Protein AF-A0A5S9MEJ6-F1 (afdb_monomer)

Secondary structure (DSSP, 8-state):
-------PPPPPPSSS-PPP-HHHHHHHHHTT--EEEEEE-SSEEEEEEE-TTS-EEEEEEEE---------------

Radius of gyration: 25.01 Å; Cα contacts (8 Å, |Δi|>4): 68; chains: 1; bounding box: 47×23×93 Å

Structure (mmCIF, N/CA/C/O backbone):
data_AF-A0A5S9MEJ6-F1
#
_entry.id   AF-A0A5S9MEJ6-F1
#
loop_
_atom_site.group_PDB
_atom_site.id
_atom_site.type_symbol
_atom_site.label_atom_id
_atom_site.label_alt_id
_atom_site.label_comp_id
_atom_site.label_asym_id
_atom_site.label_entity_id
_atom_site.label_seq_id
_atom_site.pdbx_PDB_ins_code
_atom_site.Cartn_x
_atom_site.Cartn_y
_atom_site.Cartn_z
_atom_site.occupancy
_atom_site.B_iso_or_equiv
_atom_site.auth_seq_id
_atom_site.auth_comp_id
_atom_site.auth_asym_id
_at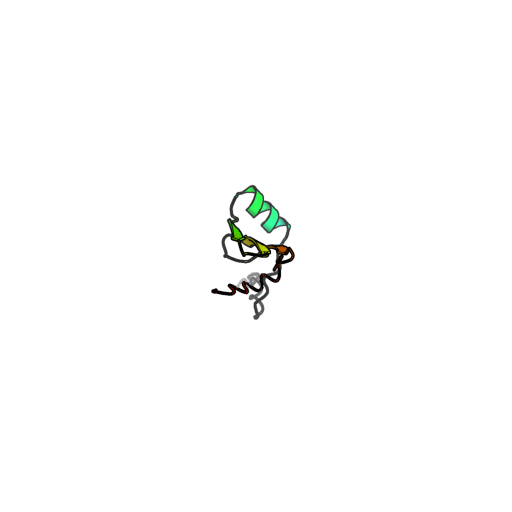om_site.auth_atom_id
_atom_site.pdbx_PDB_model_num
ATOM 1 N N . MET A 1 1 ? -10.121 -9.149 53.968 1.00 39.88 1 MET A N 1
ATOM 2 C CA . MET A 1 1 ? -9.106 -8.751 52.969 1.00 39.88 1 MET A CA 1
ATOM 3 C C . MET A 1 1 ? -9.494 -9.404 51.647 1.00 39.88 1 MET A C 1
ATOM 5 O O . MET A 1 1 ? -9.234 -10.583 51.459 1.00 39.88 1 MET A O 1
ATOM 9 N N . ASN A 1 2 ? -10.278 -8.705 50.820 1.00 36.75 2 ASN A N 1
ATOM 10 C CA . ASN A 1 2 ? -10.860 -9.272 49.601 1.00 36.75 2 ASN A CA 1
ATOM 11 C C . ASN A 1 2 ? -9.833 -9.183 48.463 1.00 36.75 2 ASN A C 1
ATOM 13 O O . ASN A 1 2 ? -9.542 -8.100 47.960 1.00 36.75 2 ASN A O 1
ATOM 17 N N . LEU A 1 3 ? -9.245 -10.325 48.113 1.00 48.47 3 LEU A N 1
ATOM 18 C CA . LEU A 1 3 ? -8.391 -10.491 46.941 1.00 48.47 3 LEU A CA 1
ATOM 19 C C . LEU A 1 3 ? -9.294 -10.712 45.724 1.00 48.47 3 LEU A C 1
ATOM 21 O O . LEU A 1 3 ? -9.348 -11.807 45.161 1.00 48.47 3 LEU A O 1
ATOM 25 N N . GLU A 1 4 ? -10.023 -9.670 45.318 1.00 50.72 4 GLU A N 1
ATOM 26 C CA . GLU A 1 4 ? -10.633 -9.681 43.997 1.00 50.72 4 GLU A CA 1
ATOM 27 C C . GLU A 1 4 ? -9.516 -9.782 42.968 1.00 50.72 4 GLU A C 1
ATOM 29 O O . GLU A 1 4 ? -8.581 -8.977 42.914 1.00 50.72 4 GLU A O 1
ATOM 34 N N . LYS A 1 5 ? -9.612 -10.853 42.186 1.00 55.72 5 LYS A N 1
ATOM 35 C CA . LYS A 1 5 ? -8.727 -11.219 41.094 1.00 55.72 5 LYS A CA 1
ATOM 36 C C . LYS A 1 5 ? -8.672 -10.053 40.114 1.00 55.72 5 LYS A C 1
ATOM 38 O O . LYS A 1 5 ? -9.471 -9.983 39.183 1.00 55.72 5 LYS A O 1
ATOM 43 N N . ARG A 1 6 ? -7.711 -9.144 40.312 1.00 49.41 6 ARG A N 1
ATOM 44 C CA . ARG A 1 6 ? -7.284 -8.188 39.291 1.00 49.41 6 ARG A CA 1
ATOM 45 C C . ARG A 1 6 ? -6.973 -9.032 38.065 1.00 49.41 6 ARG A C 1
ATOM 47 O O . ARG A 1 6 ? -5.987 -9.767 38.065 1.00 49.41 6 ARG A O 1
ATOM 54 N N . LYS A 1 7 ? -7.852 -9.000 37.060 1.00 56.38 7 LYS A N 1
ATOM 55 C CA . LYS A 1 7 ? -7.576 -9.591 35.754 1.00 56.38 7 LYS A CA 1
ATOM 56 C C . LYS A 1 7 ? -6.394 -8.816 35.195 1.00 56.38 7 LYS A C 1
ATOM 58 O O . LYS A 1 7 ? -6.562 -7.754 34.603 1.00 56.38 7 LYS A O 1
ATOM 63 N N . LEU A 1 8 ? -5.195 -9.306 35.489 1.00 48.00 8 LEU A N 1
ATOM 64 C CA . LEU A 1 8 ? -3.967 -8.813 34.904 1.00 48.00 8 LEU A CA 1
ATOM 65 C C . LEU A 1 8 ? -4.180 -8.885 33.393 1.00 48.00 8 LEU A C 1
ATOM 67 O O . LEU A 1 8 ? -4.433 -9.965 32.855 1.00 48.00 8 LEU A O 1
ATOM 71 N N . 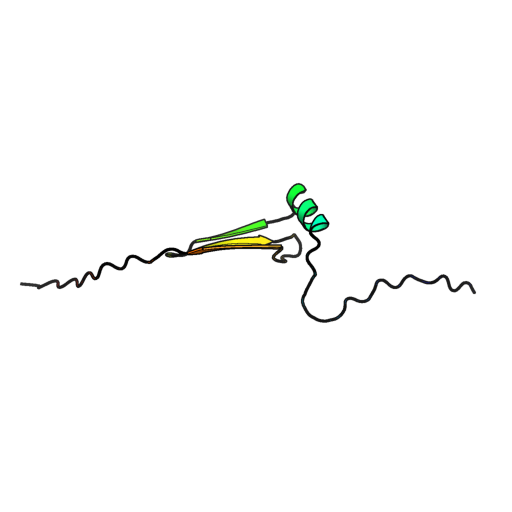LYS A 1 9 ? -4.157 -7.726 32.722 1.00 56.22 9 LYS A N 1
ATOM 72 C CA . LYS A 1 9 ? -4.032 -7.694 31.265 1.00 56.22 9 LYS A CA 1
ATOM 73 C C . LYS A 1 9 ? -2.809 -8.556 30.938 1.00 56.22 9 LYS A C 1
ATOM 75 O O . LYS A 1 9 ? -1.783 -8.361 31.598 1.00 56.22 9 LYS A O 1
ATOM 80 N N . PRO A 1 10 ? -2.906 -9.532 30.019 1.00 47.16 10 PRO A N 1
ATOM 81 C CA . PRO A 1 10 ? -1.750 -10.345 29.687 1.00 47.16 10 PRO A CA 1
ATOM 82 C C . PRO A 1 10 ? -0.624 -9.398 29.271 1.00 47.16 10 PRO A C 1
ATOM 84 O O . PRO A 1 10 ? -0.816 -8.569 28.380 1.00 47.16 10 PRO A O 1
ATOM 87 N N . LEU A 1 11 ? 0.511 -9.472 29.975 1.00 50.94 11 LEU A N 1
ATOM 88 C CA . LEU A 1 11 ? 1.712 -8.753 29.572 1.00 50.94 11 LEU A CA 1
ATOM 89 C C . LEU A 1 11 ? 2.005 -9.145 28.123 1.00 50.94 11 LEU A C 1
ATOM 91 O O . LEU A 1 11 ? 2.042 -10.337 27.800 1.00 50.94 11 LEU A O 1
ATOM 95 N N . SER A 1 12 ? 2.163 -8.127 27.275 1.00 54.47 12 SER A N 1
ATOM 96 C CA . SER A 1 12 ? 2.579 -8.277 25.885 1.00 54.47 12 SER A CA 1
ATOM 97 C C . SER A 1 12 ? 3.807 -9.181 25.851 1.00 54.47 12 SER A C 1
ATOM 99 O O . SER A 1 12 ? 4.826 -8.875 26.474 1.00 54.47 12 SER A O 1
ATOM 101 N N . LYS A 1 13 ? 3.682 -10.341 25.202 1.00 53.22 13 LYS A N 1
ATOM 102 C CA . LYS A 1 13 ? 4.816 -11.242 25.029 1.00 53.22 13 LYS A CA 1
ATOM 103 C C . LYS A 1 13 ? 5.784 -10.574 24.056 1.00 53.22 13 LYS A C 1
ATOM 105 O O . LYS A 1 13 ? 5.401 -10.212 22.951 1.00 53.22 13 LYS A O 1
ATOM 110 N N . ASN A 1 14 ? 7.014 -10.401 24.525 1.00 42.53 14 ASN A N 1
ATOM 111 C CA . ASN A 1 14 ? 8.167 -9.871 23.806 1.00 42.53 14 ASN A CA 1
ATOM 112 C C . ASN A 1 14 ? 8.258 -10.357 22.346 1.00 42.53 14 ASN A C 1
ATOM 114 O O . ASN A 1 14 ? 8.134 -11.555 22.098 1.00 42.53 14 ASN A O 1
ATOM 118 N N . GLY A 1 15 ? 8.583 -9.434 21.429 1.00 41.72 15 GLY A N 1
ATOM 119 C CA . GLY A 1 15 ? 9.060 -9.738 20.074 1.00 41.72 15 GLY A CA 1
ATOM 120 C C . GLY A 1 15 ? 8.118 -9.352 18.930 1.00 41.72 15 GLY A C 1
ATOM 121 O O . GLY A 1 15 ? 7.537 -10.225 18.304 1.00 41.72 15 GLY A O 1
ATOM 122 N N . GLY A 1 16 ? 8.014 -8.053 18.633 1.00 52.44 16 GLY A N 1
ATOM 123 C CA . GLY A 1 16 ? 7.890 -7.506 17.269 1.00 52.44 16 GLY A CA 1
ATOM 124 C C . GLY A 1 16 ? 6.637 -7.749 16.413 1.00 52.44 16 GLY A C 1
ATOM 125 O O . GLY A 1 16 ? 6.404 -6.950 15.516 1.00 52.44 16 GLY A O 1
ATOM 126 N N . GLU A 1 17 ? 5.813 -8.767 16.651 1.00 58.69 17 GLU A N 1
ATOM 127 C CA . GLU A 1 17 ? 4.679 -9.074 15.765 1.00 58.69 17 GLU A CA 1
ATOM 128 C C . GLU A 1 17 ? 3.333 -8.797 16.436 1.00 58.69 17 GLU A C 1
ATOM 130 O O . GLU A 1 17 ? 2.773 -9.612 17.177 1.00 58.69 17 GLU A O 1
ATOM 135 N N . ARG A 1 18 ? 2.768 -7.624 16.131 1.00 70.50 18 ARG A N 1
ATOM 136 C CA . ARG A 1 18 ? 1.346 -7.363 16.358 1.00 70.50 18 ARG A CA 1
ATOM 137 C C . ARG A 1 18 ? 0.547 -8.257 15.412 1.00 70.50 18 ARG A C 1
ATOM 139 O O . ARG A 1 18 ? 0.667 -8.155 14.195 1.00 70.50 18 ARG A O 1
ATOM 146 N N . ARG A 1 19 ? -0.317 -9.112 15.963 1.00 73.19 19 ARG A N 1
ATOM 147 C CA . ARG A 1 19 ? -1.330 -9.802 15.156 1.00 73.19 19 ARG A CA 1
ATOM 148 C C . ARG A 1 19 ? -2.323 -8.769 14.635 1.00 73.19 19 ARG A C 1
ATOM 150 O O . ARG A 1 19 ? -2.944 -8.067 15.431 1.00 73.19 19 ARG A O 1
ATOM 157 N N . VAL A 1 20 ? -2.464 -8.688 13.316 1.00 75.44 20 VAL A N 1
ATOM 158 C CA . VAL A 1 20 ? -3.477 -7.846 12.676 1.00 75.44 20 VAL A CA 1
ATOM 159 C C . VAL A 1 20 ? -4.854 -8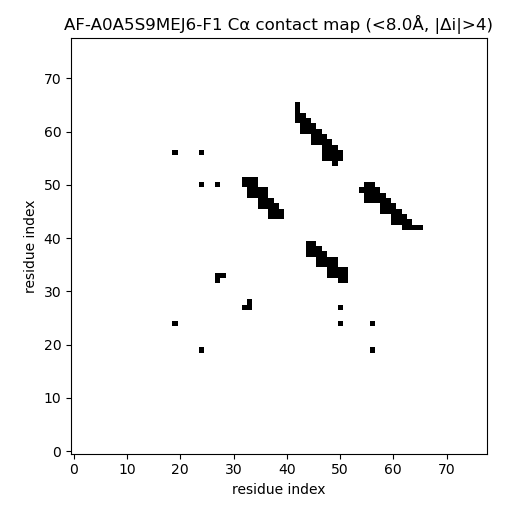.424 13.001 1.00 75.44 20 VAL A C 1
ATOM 161 O O . VAL A 1 20 ? -5.154 -9.565 12.652 1.00 75.44 20 VAL A O 1
ATOM 164 N N . ASP A 1 21 ? -5.687 -7.652 13.696 1.00 87.62 21 ASP A N 1
ATOM 165 C CA . ASP A 1 21 ? -7.092 -7.992 13.907 1.00 87.62 21 ASP A CA 1
ATOM 166 C C . ASP A 1 21 ? -7.918 -7.391 12.768 1.00 87.62 21 ASP A C 1
ATOM 168 O O . ASP A 1 21 ? -8.100 -6.177 12.686 1.00 87.62 21 ASP A O 1
ATOM 172 N N . HIS A 1 22 ? -8.451 -8.247 11.897 1.00 87.88 22 HIS A N 1
ATOM 173 C CA . HIS A 1 22 ? -9.214 -7.813 10.729 1.00 87.88 22 HIS A CA 1
ATOM 174 C C . HIS A 1 22 ? -10.459 -6.977 11.067 1.00 87.88 22 HIS A C 1
ATOM 176 O O . HIS A 1 22 ? -10.861 -6.151 10.246 1.00 87.88 22 HIS A O 1
ATOM 182 N N . LYS A 1 23 ? -11.080 -7.156 12.244 1.00 92.62 23 LYS A N 1
ATOM 183 C CA . LYS A 1 23 ? -12.228 -6.331 12.652 1.00 92.62 23 LYS A CA 1
ATOM 184 C C . LYS A 1 23 ? -11.785 -4.918 13.001 1.00 92.62 23 LYS A C 1
ATOM 186 O O . LYS A 1 23 ? -12.432 -3.968 12.564 1.00 92.62 23 LYS A O 1
ATOM 191 N N . GLU A 1 24 ? -10.691 -4.785 13.746 1.00 90.44 24 GLU A N 1
ATOM 192 C CA . GLU A 1 24 ? -10.150 -3.471 14.101 1.00 90.44 24 GLU A CA 1
ATOM 193 C C . GLU A 1 24 ? -9.595 -2.757 12.865 1.00 90.44 24 GLU A C 1
ATOM 195 O O . GLU A 1 24 ? -9.896 -1.588 12.646 1.00 90.44 24 GLU A O 1
ATOM 200 N N . THR A 1 25 ? -8.901 -3.477 11.979 1.00 92.50 25 THR A N 1
ATOM 201 C CA . THR A 1 25 ? -8.451 -2.937 10.689 1.00 92.50 25 THR A CA 1
ATOM 202 C C . THR A 1 25 ? -9.625 -2.436 9.845 1.00 92.50 25 THR A C 1
ATOM 204 O O . THR A 1 25 ? -9.602 -1.306 9.365 1.00 92.50 25 THR A O 1
ATOM 207 N N . ALA A 1 26 ? -10.694 -3.228 9.694 1.00 93.94 26 ALA A N 1
ATOM 208 C CA . ALA A 1 26 ? -11.872 -2.812 8.931 1.00 93.94 26 ALA A CA 1
ATOM 209 C C . ALA A 1 26 ? -12.563 -1.578 9.535 1.00 93.94 26 ALA A C 1
ATOM 211 O O . ALA A 1 26 ? -13.104 -0.751 8.799 1.00 93.94 26 ALA A O 1
ATOM 212 N N . LYS A 1 27 ? -12.551 -1.450 10.864 1.00 94.56 27 LYS A N 1
ATOM 213 C CA . LYS A 1 27 ? -13.058 -0.273 11.569 1.00 94.56 27 LYS A CA 1
ATOM 214 C C . LYS A 1 27 ? -12.179 0.952 11.296 1.00 94.56 27 LYS A C 1
ATOM 216 O O . LYS A 1 27 ? -12.715 1.975 10.884 1.00 94.56 27 LYS A O 1
ATOM 221 N N . ALA A 1 28 ? -10.857 0.827 11.426 1.00 93.00 28 ALA A N 1
ATOM 222 C CA . ALA A 1 28 ? -9.911 1.904 11.138 1.00 93.00 28 ALA A CA 1
ATOM 223 C C . ALA A 1 28 ? -10.034 2.422 9.694 1.00 93.00 28 ALA A C 1
ATOM 225 O O . ALA A 1 28 ? -10.073 3.634 9.491 1.00 93.00 28 ALA A O 1
ATOM 226 N N . LEU A 1 29 ? -10.194 1.530 8.703 1.00 94.31 29 LEU A N 1
ATOM 227 C CA . LEU A 1 29 ? -10.458 1.925 7.310 1.00 94.31 29 LEU A CA 1
ATOM 228 C C . LEU A 1 29 ? -11.757 2.734 7.178 1.00 94.31 29 LEU A C 1
ATOM 230 O O . LEU A 1 29 ? -11.768 3.780 6.536 1.00 94.31 29 LEU A O 1
ATOM 234 N N . LYS A 1 30 ? -12.859 2.257 7.775 1.00 96.25 30 LYS A N 1
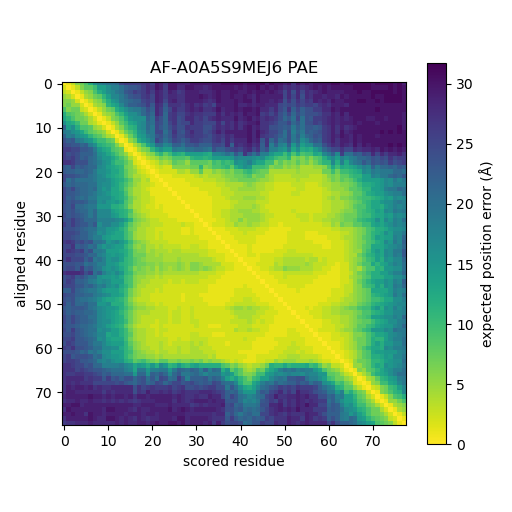ATOM 235 C CA . LYS A 1 30 ? -14.167 2.935 7.700 1.00 96.25 30 LYS A CA 1
ATOM 236 C C . LYS A 1 30 ? -14.167 4.293 8.395 1.00 96.25 30 LYS A C 1
ATOM 238 O O . LYS A 1 30 ? -14.878 5.193 7.966 1.00 96.25 30 LYS A O 1
ATOM 243 N N . GLU A 1 31 ? -13.390 4.424 9.463 1.00 96.44 31 GLU A N 1
ATOM 244 C CA . GLU A 1 31 ? -13.254 5.655 10.244 1.00 96.44 31 GLU A CA 1
ATOM 245 C C . GLU A 1 31 ? -12.207 6.617 9.659 1.00 96.44 31 GLU A C 1
ATOM 247 O O . GLU A 1 31 ? -12.034 7.713 10.184 1.00 96.44 31 GLU A O 1
ATOM 252 N N . GLY A 1 32 ? -11.508 6.235 8.582 1.00 95.69 32 GLY A N 1
ATOM 253 C CA . GLY A 1 32 ? -10.472 7.062 7.959 1.00 95.69 32 GLY A CA 1
ATOM 254 C C . GLY A 1 32 ? -9.193 7.197 8.792 1.00 95.69 32 GLY A C 1
ATOM 255 O O . GLY A 1 32 ? -8.399 8.099 8.547 1.00 95.69 32 GLY A O 1
ATOM 256 N N . ARG A 1 33 ? -8.963 6.299 9.759 1.00 96.25 33 ARG A N 1
ATOM 257 C CA . ARG A 1 33 ? -7.782 6.278 10.648 1.00 96.25 33 ARG A CA 1
ATOM 258 C C . ARG A 1 33 ? -6.588 5.538 10.034 1.00 96.25 33 ARG A C 1
ATOM 260 O O . ARG A 1 33 ? -5.767 4.955 10.734 1.00 96.25 33 ARG A O 1
ATOM 267 N N . THR A 1 34 ? -6.512 5.518 8.709 1.00 96.69 34 THR A N 1
ATOM 268 C CA . THR A 1 34 ? -5.463 4.833 7.948 1.00 96.69 34 THR A CA 1
ATOM 269 C C . THR A 1 34 ? -4.865 5.765 6.916 1.00 96.69 34 THR A C 1
ATOM 271 O O . THR A 1 34 ? -5.578 6.590 6.349 1.00 96.69 34 THR A O 1
ATOM 274 N N . SER A 1 35 ? -3.584 5.580 6.608 1.00 97.50 35 SER A N 1
ATOM 275 C CA . SER A 1 35 ? -2.894 6.333 5.557 1.00 97.50 35 SER A CA 1
ATOM 276 C C . SER A 1 35 ? -2.368 5.398 4.472 1.00 97.50 35 SER A C 1
ATOM 278 O O . SER A 1 35 ? -1.827 4.336 4.776 1.00 97.50 35 SER A O 1
ATOM 280 N N . LEU A 1 36 ? -2.515 5.793 3.204 1.00 97.44 36 LEU A N 1
ATOM 281 C CA . LEU A 1 36 ? -1.980 5.068 2.049 1.00 97.44 36 LEU A CA 1
ATOM 282 C C . LEU A 1 36 ? -0.733 5.783 1.519 1.00 97.44 36 LEU A C 1
ATOM 284 O O . LEU A 1 36 ? -0.823 6.903 1.021 1.00 97.44 36 LEU A O 1
ATOM 288 N N . GLY A 1 37 ? 0.418 5.122 1.598 1.00 97.25 37 GLY A N 1
ATOM 289 C CA . GLY A 1 37 ? 1.643 5.546 0.927 1.00 97.25 37 GLY A CA 1
ATOM 290 C C . GLY A 1 37 ? 1.758 4.902 -0.451 1.00 97.25 37 GLY A C 1
ATOM 291 O O . GLY A 1 37 ? 1.528 3.700 -0.584 1.00 97.25 37 GLY A O 1
ATOM 292 N N . ILE A 1 38 ? 2.133 5.686 -1.466 1.00 97.69 38 ILE A N 1
ATOM 293 C CA . ILE A 1 38 ? 2.423 5.201 -2.823 1.00 97.69 38 ILE A CA 1
ATOM 294 C C . ILE A 1 38 ? 3.813 5.693 -3.238 1.00 97.69 38 ILE A C 1
ATOM 296 O O . ILE A 1 38 ? 4.104 6.883 -3.142 1.00 97.69 38 ILE A O 1
ATOM 300 N N . GLU A 1 39 ? 4.660 4.779 -3.709 1.00 97.81 39 GLU A N 1
ATOM 301 C CA . GLU A 1 39 ? 5.999 5.067 -4.233 1.00 97.81 39 GLU A CA 1
ATOM 302 C C . GLU A 1 39 ? 6.037 4.765 -5.738 1.00 97.81 39 GLU A C 1
ATOM 304 O O . GLU A 1 39 ? 5.713 3.651 -6.164 1.00 97.81 39 GLU A O 1
ATOM 309 N N . PHE A 1 40 ? 6.463 5.751 -6.535 1.00 95.94 40 PHE A N 1
ATOM 310 C CA . PHE A 1 40 ? 6.650 5.625 -7.981 1.00 95.94 40 PHE A CA 1
ATOM 311 C C . PHE A 1 40 ? 8.134 5.450 -8.317 1.00 95.94 40 PHE A C 1
ATOM 313 O O . PHE A 1 40 ? 8.916 6.397 -8.248 1.00 95.94 40 PHE A O 1
ATOM 320 N N . GLY A 1 41 ? 8.517 4.238 -8.708 1.00 93.81 41 GLY A N 1
ATOM 321 C CA . GLY A 1 41 ? 9.808 3.941 -9.320 1.00 93.81 41 GLY A CA 1
ATOM 322 C C . GLY A 1 41 ? 9.724 3.930 -10.849 1.00 93.81 41 GLY A C 1
ATOM 323 O O . GLY A 1 41 ? 8.647 3.914 -11.438 1.00 93.81 41 GLY A O 1
ATOM 324 N N . SER A 1 42 ? 10.877 3.871 -11.515 1.00 94.00 42 SER A N 1
ATOM 325 C CA . SER A 1 42 ? 10.960 3.816 -12.986 1.00 94.00 42 SER A CA 1
ATOM 326 C C . SER A 1 42 ? 10.423 2.518 -13.608 1.00 94.00 42 SER A C 1
ATOM 328 O O . SER A 1 42 ? 10.162 2.474 -14.807 1.00 94.00 42 SER A O 1
ATOM 330 N N . THR A 1 43 ? 10.293 1.461 -12.805 1.00 94.94 43 THR A N 1
ATOM 331 C CA . THR A 1 43 ? 9.918 0.092 -13.222 1.00 94.94 43 THR A CA 1
ATOM 332 C C . THR A 1 43 ? 8.940 -0.575 -12.258 1.00 94.94 43 THR A C 1
ATOM 334 O O . THR A 1 43 ? 8.622 -1.755 -12.397 1.00 94.94 43 THR A O 1
ATOM 337 N N . ARG A 1 44 ? 8.494 0.156 -11.232 1.00 95.31 44 ARG A N 1
ATOM 338 C CA . ARG A 1 44 ? 7.667 -0.393 -10.165 1.00 95.31 44 ARG A CA 1
ATOM 339 C C . ARG A 1 44 ? 6.821 0.674 -9.506 1.00 95.31 44 ARG A C 1
ATOM 341 O O . ARG A 1 44 ? 7.313 1.758 -9.211 1.00 95.31 44 ARG A O 1
ATOM 348 N N . ILE A 1 45 ? 5.596 0.306 -9.163 1.00 97.50 45 ILE A N 1
ATOM 349 C CA . ILE A 1 45 ? 4.758 1.038 -8.216 1.00 97.50 45 ILE A CA 1
ATOM 350 C C . ILE A 1 45 ? 4.596 0.186 -6.961 1.00 97.50 45 ILE A C 1
ATOM 352 O O . ILE A 1 45 ? 4.345 -1.016 -7.051 1.00 97.50 45 ILE A O 1
ATOM 356 N N . LYS A 1 46 ? 4.739 0.805 -5.788 1.00 97.94 46 LYS A N 1
ATOM 357 C CA . LYS A 1 46 ? 4.450 0.185 -4.488 1.00 97.94 46 LYS A CA 1
ATOM 358 C C . LYS A 1 46 ? 3.363 0.966 -3.768 1.00 97.94 46 LYS A C 1
ATOM 360 O O . LYS A 1 46 ? 3.355 2.191 -3.826 1.00 97.94 46 LYS A O 1
ATOM 365 N N . ALA A 1 47 ? 2.495 0.257 -3.059 1.00 98.19 47 ALA A N 1
ATOM 366 C CA . ALA A 1 47 ? 1.467 0.821 -2.199 1.00 98.19 47 ALA A CA 1
ATOM 367 C C . ALA A 1 47 ? 1.500 0.138 -0.826 1.00 98.19 47 ALA A C 1
ATOM 369 O O . ALA A 1 47 ? 1.555 -1.091 -0.740 1.00 98.19 47 ALA A O 1
ATOM 370 N N . ILE A 1 48 ? 1.467 0.928 0.245 1.00 97.62 48 ILE A N 1
ATOM 371 C CA . ILE A 1 48 ? 1.464 0.445 1.631 1.00 97.62 48 ILE A CA 1
ATOM 372 C C . ILE A 1 48 ? 0.363 1.180 2.388 1.00 97.62 48 ILE A C 1
ATOM 374 O O . ILE A 1 48 ? 0.337 2.408 2.418 1.00 97.62 48 ILE A O 1
ATOM 378 N N . LEU A 1 49 ? -0.537 0.423 3.006 1.00 97.25 49 LEU A N 1
ATOM 379 C CA . LEU A 1 49 ? -1.573 0.942 3.887 1.00 97.25 49 LEU A CA 1
ATOM 380 C C . LEU A 1 49 ? -1.124 0.764 5.339 1.00 97.25 49 LEU A C 1
ATOM 382 O O . LEU A 1 49 ? -0.783 -0.353 5.738 1.00 97.25 49 LEU A O 1
ATOM 386 N N . ILE A 1 50 ? -1.144 1.845 6.115 1.00 95.56 50 ILE A N 1
ATOM 387 C CA . ILE A 1 50 ? -0.772 1.857 7.536 1.00 95.56 50 ILE A CA 1
ATOM 388 C C . ILE A 1 50 ? -1.936 2.299 8.423 1.00 95.56 50 ILE A C 1
ATOM 390 O O . ILE A 1 50 ? -2.819 3.038 7.978 1.00 95.56 50 ILE A O 1
ATOM 394 N N . ASP A 1 51 ? -1.920 1.854 9.676 1.00 93.12 51 ASP A N 1
ATOM 395 C CA . ASP 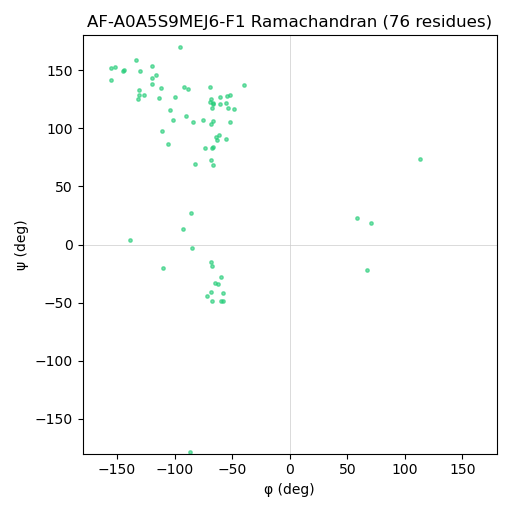A 1 51 ? -2.793 2.357 10.738 1.00 93.12 51 ASP A CA 1
ATOM 396 C C . ASP A 1 51 ? -2.207 3.597 11.448 1.00 93.12 51 ASP A C 1
ATOM 398 O O . ASP A 1 51 ? -1.142 4.110 11.094 1.00 93.12 51 ASP A O 1
ATOM 402 N N . GLU A 1 52 ? -2.931 4.100 12.448 1.00 92.12 52 GLU A N 1
ATOM 403 C CA . GLU A 1 52 ? -2.547 5.259 13.267 1.00 92.12 52 GLU A CA 1
ATOM 404 C C . GLU A 1 52 ? -1.332 5.004 14.177 1.00 92.12 52 GLU A C 1
ATOM 406 O O . GLU A 1 52 ? -0.706 5.949 14.654 1.00 92.12 52 GLU A O 1
ATOM 411 N N . GLU A 1 53 ? -0.953 3.738 14.371 1.00 91.31 53 GLU A N 1
ATOM 412 C CA . GLU A 1 53 ? 0.274 3.331 15.057 1.00 91.31 53 GLU A CA 1
ATOM 413 C C . GLU A 1 53 ? 1.449 3.118 14.087 1.00 91.31 53 GLU A C 1
ATOM 415 O O . GLU A 1 53 ? 2.480 2.539 14.454 1.00 91.31 53 GLU A O 1
ATOM 420 N N . PHE A 1 54 ? 1.306 3.582 12.842 1.00 91.69 54 PHE A N 1
ATOM 421 C CA . PHE A 1 54 ? 2.283 3.437 11.764 1.00 91.69 54 PHE A CA 1
ATOM 422 C C . PHE A 1 54 ? 2.625 1.977 11.438 1.00 91.69 54 PHE A C 1
ATOM 424 O O . PHE A 1 54 ? 3.693 1.695 10.889 1.00 91.69 54 PHE A O 1
ATOM 431 N N . GLN A 1 55 ? 1.740 1.033 11.768 1.00 91.81 55 GLN A N 1
ATOM 432 C CA . GLN A 1 55 ? 1.933 -0.373 11.438 1.00 91.81 55 GLN A CA 1
ATOM 433 C C . GLN A 1 55 ? 1.366 -0.669 10.046 1.00 91.81 55 GLN A C 1
ATOM 435 O O . GLN A 1 55 ? 0.243 -0.260 9.740 1.00 91.81 55 GLN A O 1
ATOM 440 N N . PRO A 1 56 ? 2.102 -1.394 9.187 1.00 93.31 56 PRO A N 1
ATOM 441 C CA . PRO A 1 56 ? 1.583 -1.814 7.895 1.00 93.31 56 PRO A CA 1
ATOM 442 C C . PRO A 1 56 ? 0.475 -2.859 8.084 1.00 93.31 56 PRO A C 1
ATOM 444 O O . PRO A 1 56 ? 0.681 -3.898 8.710 1.00 93.31 56 PRO A O 1
ATOM 447 N N . ILE A 1 57 ? -0.696 -2.594 7.508 1.00 94.19 57 ILE A N 1
ATOM 448 C CA . ILE A 1 57 ? -1.880 -3.470 7.570 1.00 94.19 57 ILE A CA 1
ATOM 449 C C . ILE A 1 57 ? -2.207 -4.121 6.220 1.00 94.19 57 ILE A C 1
ATOM 451 O O . ILE A 1 57 ? -2.882 -5.149 6.181 1.00 94.19 57 ILE A O 1
ATOM 455 N N . ALA A 1 58 ? -1.709 -3.556 5.116 1.00 94.06 58 ALA A N 1
ATOM 456 C CA . ALA A 1 58 ? -1.716 -4.168 3.791 1.00 94.06 58 ALA A CA 1
ATOM 457 C C . ALA A 1 58 ? -0.591 -3.582 2.924 1.00 94.06 58 ALA A C 1
ATOM 459 O O . ALA A 1 58 ? -0.201 -2.427 3.093 1.00 94.06 58 ALA A O 1
ATOM 460 N N . GLN A 1 59 ? -0.094 -4.363 1.968 1.00 96.69 59 GLN A N 1
ATOM 461 C CA . GLN A 1 59 ? 0.912 -3.918 1.005 1.00 96.69 59 GLN A CA 1
ATOM 462 C C . GLN A 1 59 ? 0.669 -4.548 -0.367 1.00 96.69 59 GLN A C 1
ATOM 464 O O . GLN A 1 59 ? 0.165 -5.667 -0.461 1.00 96.69 59 GLN A O 1
ATOM 469 N N . GLY A 1 60 ? 1.056 -3.841 -1.424 1.00 97.00 60 GLY A N 1
ATOM 470 C CA . GLY A 1 60 ? 0.993 -4.317 -2.800 1.00 97.00 60 GLY A CA 1
ATOM 471 C C . GLY A 1 60 ? 2.070 -3.666 -3.659 1.00 97.00 60 GLY A C 1
ATOM 472 O O . GLY A 1 60 ? 2.521 -2.554 -3.380 1.00 97.00 60 GLY A O 1
ATOM 473 N N . ALA A 1 61 ? 2.500 -4.362 -4.704 1.00 97.06 61 ALA A N 1
ATOM 474 C CA . ALA A 1 61 ? 3.451 -3.839 -5.672 1.00 97.06 61 ALA A CA 1
ATOM 475 C C . ALA A 1 61 ? 3.121 -4.357 -7.072 1.00 97.06 61 ALA 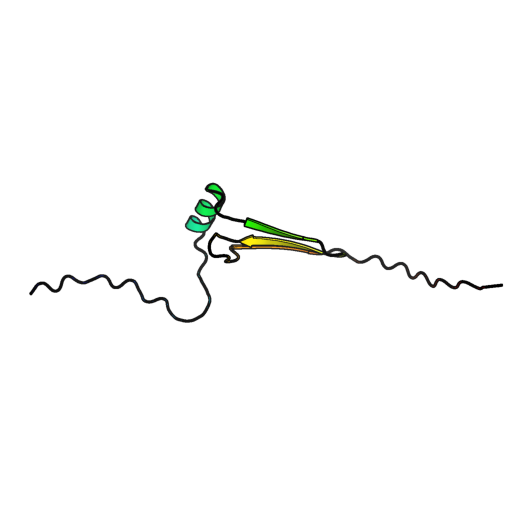A C 1
ATOM 477 O O . ALA A 1 61 ? 2.617 -5.470 -7.221 1.00 97.06 61 ALA A O 1
ATOM 478 N N . TYR A 1 62 ? 3.427 -3.548 -8.079 1.00 96.00 62 TYR A N 1
ATOM 479 C CA . TYR A 1 62 ? 3.343 -3.917 -9.485 1.00 96.00 62 TYR A CA 1
ATOM 480 C C . TYR A 1 62 ? 4.643 -3.527 -10.184 1.00 96.00 62 TYR A C 1
ATOM 482 O O . TYR A 1 62 ? 5.086 -2.385 -10.058 1.00 96.00 62 TYR A O 1
ATOM 490 N N . GLU A 1 63 ? 5.242 -4.469 -10.905 1.00 95.12 63 GLU A N 1
ATOM 491 C CA . GLU A 1 63 ? 6.507 -4.303 -11.625 1.00 95.12 63 GLU A CA 1
ATOM 492 C C . GLU A 1 63 ? 6.269 -4.449 -13.134 1.00 95.12 63 GLU A C 1
ATOM 494 O O . GLU A 1 63 ? 5.408 -5.219 -13.558 1.00 95.12 63 GLU A O 1
ATOM 499 N N . TRP A 1 64 ? 7.024 -3.707 -13.945 1.00 92.38 64 TRP A N 1
ATOM 500 C CA . TRP A 1 64 ? 7.041 -3.852 -15.403 1.00 92.38 64 TRP A CA 1
ATOM 501 C C . TRP A 1 64 ? 8.471 -3.866 -15.936 1.00 92.38 64 TRP A C 1
ATOM 503 O O . TRP A 1 64 ? 9.412 -3.380 -15.305 1.00 92.38 64 TRP A O 1
ATOM 513 N N . GLU A 1 65 ? 8.630 -4.425 -17.131 1.00 83.50 65 GLU A N 1
ATOM 514 C CA . GLU A 1 65 ? 9.931 -4.552 -17.771 1.00 83.50 65 GLU A CA 1
ATOM 515 C C . GLU A 1 65 ? 10.482 -3.188 -18.198 1.00 83.50 65 GLU A C 1
ATOM 517 O O . GLU A 1 65 ? 9.798 -2.358 -18.805 1.00 83.50 65 GLU A O 1
ATOM 522 N N . LYS A 1 66 ? 11.768 -2.964 -17.916 1.00 76.44 66 LYS A N 1
ATOM 523 C CA . LYS A 1 66 ? 12.502 -1.834 -18.475 1.00 76.44 66 LYS A CA 1
ATOM 524 C C . LYS A 1 66 ? 12.823 -2.143 -19.932 1.00 76.44 66 LYS A C 1
ATOM 526 O O . LYS A 1 66 ? 13.736 -2.917 -20.210 1.00 76.44 66 LYS A O 1
ATOM 531 N N . PHE A 1 67 ? 12.140 -1.483 -20.860 1.00 70.56 67 PHE A N 1
ATOM 532 C CA . PHE A 1 67 ? 12.585 -1.471 -22.247 1.00 70.56 67 PHE A CA 1
ATOM 533 C C . PHE A 1 67 ? 13.888 -0.666 -22.332 1.00 70.56 67 PHE A C 1
ATOM 535 O O . PHE A 1 67 ? 13.884 0.561 -22.236 1.00 70.56 67 PHE A O 1
ATOM 542 N N . SER A 1 68 ? 15.016 -1.362 -22.459 1.00 62.94 68 SER A N 1
ATOM 543 C CA . SER A 1 68 ? 16.303 -0.754 -22.787 1.00 62.94 68 SER A CA 1
ATOM 544 C C . SER A 1 68 ? 16.612 -1.110 -24.243 1.00 62.94 68 SER A C 1
ATOM 546 O O . SER A 1 68 ? 17.239 -2.138 -24.496 1.00 62.94 68 SER A O 1
ATOM 548 N N . PRO A 1 69 ? 16.135 -0.321 -25.223 1.00 56.88 69 PRO A N 1
ATOM 549 C CA . PRO A 1 69 ? 16.590 -0.474 -26.593 1.00 56.88 69 PRO A CA 1
ATOM 550 C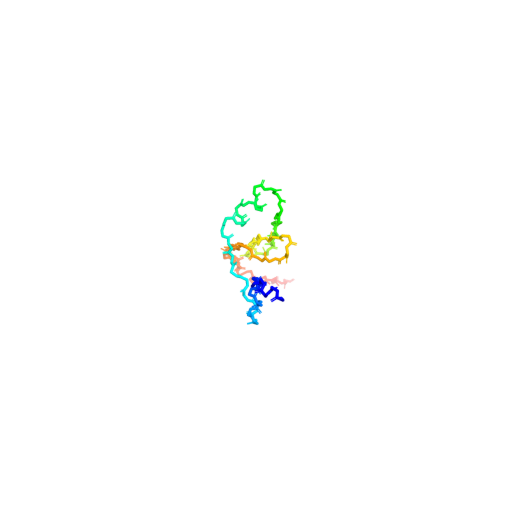 C . PRO A 1 69 ? 18.096 -0.231 -26.582 1.00 56.88 69 PRO A C 1
ATOM 552 O O . PRO A 1 69 ? 18.561 0.765 -26.022 1.00 56.88 69 PRO A O 1
ATOM 555 N N . GLY A 1 70 ? 18.852 -1.178 -27.134 1.00 56.31 70 GLY A N 1
ATOM 556 C CA . GLY A 1 70 ? 20.299 -1.094 -27.289 1.00 56.31 70 GLY A CA 1
ATOM 557 C C . GLY A 1 70 ? 20.679 0.001 -28.278 1.00 56.31 70 GLY A C 1
ATOM 558 O O . GLY A 1 70 ? 21.159 -0.293 -29.368 1.00 56.31 70 GLY A O 1
ATOM 559 N N . TRP A 1 71 ? 20.462 1.264 -27.907 1.00 55.62 71 TRP A N 1
ATOM 560 C CA . TRP A 1 71 ? 21.080 2.404 -28.560 1.00 55.62 71 TRP A CA 1
ATOM 561 C C . TRP A 1 71 ? 22.579 2.327 -28.270 1.00 55.62 71 TRP A C 1
ATOM 563 O O . TRP A 1 71 ? 23.091 2.968 -27.355 1.00 55.62 71 TRP A O 1
ATOM 573 N N . ASN A 1 72 ? 23.292 1.537 -29.069 1.00 58.41 72 ASN A N 1
ATOM 574 C CA . ASN A 1 72 ? 24.635 1.926 -29.448 1.00 58.41 72 ASN A CA 1
ATOM 575 C C . ASN A 1 72 ? 24.461 3.241 -30.209 1.00 58.41 72 ASN A C 1
ATOM 577 O O . ASN A 1 72 ? 24.122 3.250 -31.390 1.00 58.41 72 ASN A O 1
ATOM 581 N N . MET A 1 73 ? 24.599 4.363 -29.504 1.00 57.12 73 MET A N 1
ATOM 582 C CA . MET A 1 73 ? 24.897 5.641 -30.136 1.00 57.12 73 MET A CA 1
ATOM 583 C C . MET A 1 73 ? 26.328 5.531 -30.669 1.00 57.12 73 MET A C 1
ATOM 585 O O . MET A 1 73 ? 27.249 6.106 -30.096 1.00 57.12 73 MET A O 1
ATOM 589 N N . ASP A 1 74 ? 26.519 4.762 -31.744 1.00 58.56 74 ASP A N 1
ATOM 590 C CA . ASP A 1 74 ? 27.656 4.964 -32.635 1.00 58.56 74 ASP A CA 1
ATOM 591 C C . ASP A 1 74 ? 27.402 6.305 -33.316 1.00 58.56 74 ASP A C 1
ATOM 593 O O . ASP A 1 74 ? 26.838 6.408 -34.405 1.00 58.56 74 ASP A O 1
ATOM 597 N N . VAL A 1 75 ? 27.772 7.376 -32.620 1.00 63.56 75 VAL A N 1
ATOM 598 C CA . VAL A 1 75 ? 27.999 8.656 -33.267 1.00 63.56 75 VAL A CA 1
ATOM 599 C C . VAL A 1 75 ? 29.321 8.479 -34.004 1.00 63.56 75 VAL A C 1
ATOM 601 O O . VAL A 1 75 ? 30.389 8.784 -33.479 1.00 63.56 75 VAL A O 1
ATOM 604 N N . GLN A 1 76 ? 29.261 7.900 -35.204 1.00 57.75 76 GLN A N 1
ATOM 605 C CA . GLN A 1 76 ? 30.356 8.004 -36.158 1.00 57.75 76 GLN A CA 1
ATOM 606 C C . GLN A 1 76 ? 30.461 9.484 -36.523 1.00 57.75 76 GLN A C 1
ATOM 608 O 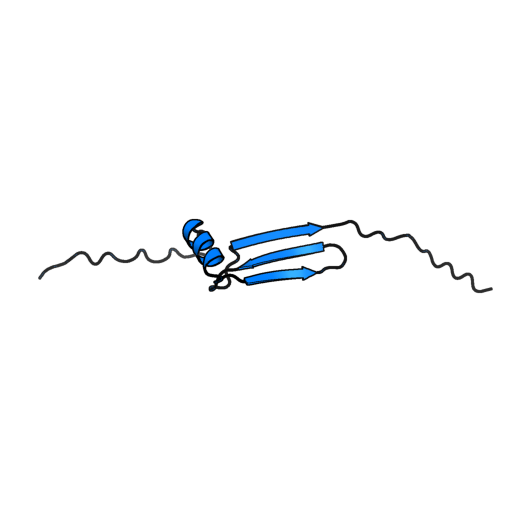O . GLN A 1 76 ? 29.730 10.001 -37.366 1.00 57.75 76 GLN A O 1
ATOM 613 N N . LEU A 1 77 ? 31.317 10.185 -35.782 1.00 52.66 77 LEU A N 1
ATOM 614 C CA . LEU A 1 77 ? 31.785 11.5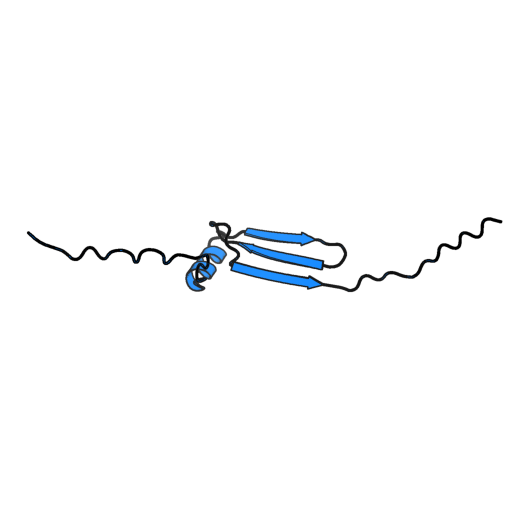08 -36.143 1.00 52.66 77 LEU A CA 1
ATOM 615 C C . LEU A 1 77 ? 32.638 11.328 -37.401 1.00 52.66 77 LEU A C 1
ATOM 617 O O . LEU A 1 77 ? 33.730 10.763 -37.333 1.00 52.66 77 LEU A O 1
ATOM 621 N N . ASN A 1 78 ? 32.077 11.744 -38.535 1.00 50.94 78 ASN A N 1
ATOM 622 C CA . ASN A 1 78 ? 32.841 12.016 -39.749 1.00 50.94 78 ASN A CA 1
ATOM 623 C C . ASN A 1 78 ? 33.711 13.259 -39.551 1.00 50.94 78 ASN A C 1
ATOM 625 O O . ASN A 1 78 ? 33.219 14.214 -38.904 1.00 50.94 78 ASN A O 1
#

pLDDT: mean 78.11, std 20.27, range [36.75, 98.19]

Foldseek 3Di:
DDPDPPPPPPDPPDDDDDDDDVVVVVVCVVVVQKDWDWDDDPFKIKIFIAGVVRDTPDIDMDGHDDPDDPPPVPPVDD

Sequence (78 aa):
MNLEKRKLKPLSKNGGERRVDHKETAKALKEGRTSLGIEFGSTRIKAILIDEEFQPIAQGAYEWEKFSPGWNMDVQLN

Nearest PDB structures (foldseek):
  5oom-assembly1_P  TM=7.439E-01  e=1.213E-01  Homo sapiens
  4ehu-assembly1_A  TM=6.763E-01  e=2.017E-01  Clostridioides difficile
  1z6r-assembly1_A  TM=6.082E-01  e=1.776E-01  Escherichia coli
  7yyl-assembly4_H  TM=6.981E-01  e=1.646E+00  Carboxydothermus hydrogenoformans Z-2901
  3few-assembly1_X  TM=6.384E-01  e=5.511E+00  Escherichia coli

Solvent-accessible surface area (backbone atoms only — not comparable to full-atom values): 5316 Å² total; per-residue (Å²): 135,85,81,73,78,74,79,71,72,79,75,81,78,86,76,96,72,80,78,85,51,68,68,61,52,55,47,31,58,76,72,62,46,48,49,80,50,75,49,84,55,99,43,35,42,39,39,39,34,24,42,84,83,72,44,79,79,48,74,53,72,51,77,56,84,78,86,71,78,83,72,74,79,77,73,77,79,126

Organism: Bacillus safensis (NCBI:txid561879)

Mean predicted aligned error: 13.34 Å